Protein AF-A0A2V9YFA2-F1 (afdb_monomer)

Foldseek 3Di:
DPPPDPPPDCQFDADPVRQTQKGFDDDPRHTQWMAGSVRWIKGWDFDDDVPDTQKIWIQGSVRDIKMFGDDPNHTDDID

Solvent-accessible surface area (backbone atoms only — not comparable to full-atom values): 4690 Å² total; per-residue (Å²): 131,87,80,78,71,64,86,84,58,78,43,62,46,61,52,101,82,71,48,61,50,35,37,38,42,70,53,98,92,37,70,35,34,38,32,41,63,89,65,49,45,37,36,47,47,80,41,68,60,86,92,43,61,39,32,41,38,39,32,40,68,88,65,52,71,39,40,38,31,34,57,98,80,40,82,76,50,74,88

Radius of gyration: 14.44 Å; Cα contacts (8 Å, |Δi|>4): 133; chains: 1; bounding box: 30×39×35 Å

Structure (mmCIF, N/CA/C/O backbone):
data_AF-A0A2V9YFA2-F1
#
_entry.id   AF-A0A2V9YFA2-F1
#
loop_
_atom_site.group_PDB
_atom_site.id
_atom_site.type_symbol
_atom_site.label_atom_id
_atom_site.label_alt_id
_atom_site.label_comp_id
_atom_site.label_asym_id
_atom_site.label_entity_id
_atom_site.label_seq_id
_atom_site.pdbx_PDB_ins_code
_atom_site.Cartn_x
_atom_site.Cartn_y
_atom_site.Cartn_z
_atom_site.occupancy
_atom_site.B_iso_or_equiv
_atom_site.auth_seq_id
_atom_site.auth_comp_id
_atom_site.auth_asym_id
_atom_site.auth_atom_id
_atom_site.pdbx_PDB_model_num
ATOM 1 N N . MET A 1 1 ? -5.014 6.163 -23.287 1.00 39.72 1 MET A N 1
ATOM 2 C CA . MET A 1 1 ? -3.679 5.551 -23.152 1.00 39.72 1 MET A CA 1
ATOM 3 C C . MET A 1 1 ? -3.914 4.119 -22.713 1.00 39.72 1 MET A C 1
ATOM 5 O O . MET A 1 1 ? -4.555 3.936 -21.685 1.00 39.72 1 MET A O 1
ATOM 9 N N . SER A 1 2 ? -3.566 3.135 -23.543 1.00 45.75 2 SER A N 1
ATOM 10 C CA . SER A 1 2 ? -3.690 1.720 -23.187 1.00 45.75 2 SER A CA 1
ATOM 11 C C . SER A 1 2 ? -2.719 1.441 -22.048 1.00 45.75 2 SER A C 1
ATOM 13 O O . SER A 1 2 ? -1.515 1.622 -22.201 1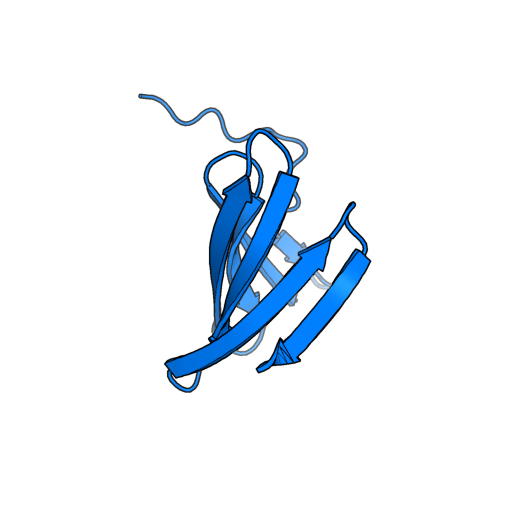.00 45.75 2 SER A O 1
ATOM 15 N N . GLY A 1 3 ? -3.264 1.127 -20.875 1.00 50.09 3 GLY A N 1
ATOM 16 C CA . GLY A 1 3 ? -2.481 0.742 -19.712 1.00 50.09 3 GLY A CA 1
ATOM 17 C C . GLY A 1 3 ? -1.913 -0.642 -19.957 1.00 50.09 3 GLY A C 1
ATOM 18 O O . GLY A 1 3 ? -2.597 -1.633 -19.707 1.00 50.09 3 GLY A O 1
ATOM 19 N N . ASP A 1 4 ? -0.691 -0.695 -20.476 1.00 52.50 4 ASP A N 1
ATOM 20 C CA . ASP A 1 4 ? 0.113 -1.906 -20.440 1.00 52.50 4 ASP A CA 1
ATOM 21 C C . ASP A 1 4 ? 0.367 -2.209 -18.963 1.00 52.50 4 ASP A C 1
ATOM 23 O O . ASP A 1 4 ? 1.207 -1.594 -18.305 1.00 52.50 4 ASP A O 1
ATOM 27 N N . ASN A 1 5 ? -0.457 -3.095 -18.404 1.00 59.66 5 ASN A N 1
ATOM 28 C CA . ASN A 1 5 ? -0.204 -3.661 -17.093 1.00 59.66 5 ASN A CA 1
ATOM 29 C C . ASN A 1 5 ? 1.114 -4.423 -17.204 1.00 59.66 5 ASN A C 1
ATOM 31 O O . ASN A 1 5 ? 1.198 -5.398 -17.951 1.00 59.66 5 ASN A O 1
ATOM 35 N N . ASP A 1 6 ? 2.134 -3.961 -16.483 1.00 70.56 6 ASP A N 1
ATOM 36 C CA . ASP A 1 6 ? 3.389 -4.687 -16.345 1.00 70.56 6 ASP A CA 1
ATOM 37 C C . ASP A 1 6 ? 3.062 -6.125 -15.878 1.00 70.56 6 ASP A C 1
ATOM 39 O O . ASP A 1 6 ? 2.441 -6.302 -14.820 1.00 70.56 6 ASP A O 1
ATOM 43 N N . PRO A 1 7 ? 3.405 -7.156 -16.679 1.00 75.12 7 PRO A N 1
ATOM 44 C CA . PRO A 1 7 ? 3.004 -8.534 -16.413 1.00 75.12 7 PRO A CA 1
ATOM 45 C C . PRO A 1 7 ? 3.655 -9.108 -15.148 1.00 75.12 7 PRO A C 1
ATOM 47 O O . PRO A 1 7 ? 3.241 -10.169 -14.684 1.00 75.12 7 PRO A O 1
ATOM 50 N N . TYR A 1 8 ? 4.652 -8.424 -14.582 1.00 84.25 8 TYR A N 1
ATOM 51 C CA . TYR A 1 8 ? 5.348 -8.836 -13.367 1.00 84.25 8 TYR A CA 1
ATOM 52 C C . TYR A 1 8 ? 4.734 -8.259 -12.086 1.00 84.25 8 TYR A C 1
ATOM 54 O O . TYR A 1 8 ? 5.224 -8.531 -10.988 1.00 84.25 8 TYR A O 1
ATOM 62 N N . LEU A 1 9 ? 3.650 -7.487 -12.186 1.00 90.25 9 LEU A N 1
ATOM 63 C CA . LEU A 1 9 ? 2.940 -6.989 -11.014 1.00 90.25 9 LEU A CA 1
ATOM 64 C C . LEU A 1 9 ? 2.151 -8.113 -10.336 1.00 90.25 9 LEU A C 1
ATOM 66 O O . LEU A 1 9 ? 1.344 -8.804 -10.959 1.00 90.25 9 LEU A O 1
ATOM 70 N N . LEU A 1 10 ? 2.327 -8.248 -9.019 1.00 93.12 10 LEU A N 1
ATOM 71 C CA . LEU A 1 10 ? 1.537 -9.160 -8.192 1.00 93.12 10 LEU A CA 1
ATOM 72 C C . LEU A 1 10 ? 0.100 -8.632 -8.051 1.00 93.12 10 LEU A C 1
ATOM 74 O O . LEU A 1 10 ? -0.252 -7.992 -7.059 1.00 93.12 10 LEU A O 1
ATOM 78 N N . THR A 1 11 ? -0.731 -8.872 -9.063 1.00 95.00 11 THR A N 1
ATOM 79 C CA . THR A 1 11 ? -2.129 -8.407 -9.120 1.00 95.00 11 THR A CA 1
ATOM 80 C C . THR A 1 11 ? -3.079 -9.253 -8.276 1.00 95.00 11 THR A C 1
ATOM 82 O O . THR A 1 11 ? -4.116 -8.750 -7.843 1.00 95.00 11 THR A O 1
ATOM 85 N N . ALA A 1 12 ? -2.725 -10.506 -7.982 1.00 95.25 12 ALA A N 1
ATOM 86 C CA . ALA A 1 12 ? -3.433 -11.347 -7.027 1.00 95.25 12 ALA A CA 1
ATOM 87 C C . ALA A 1 12 ? -2.507 -12.398 -6.406 1.00 95.25 12 ALA A C 1
ATOM 89 O O . ALA A 1 12 ? -1.588 -12.883 -7.063 1.00 95.25 12 ALA A O 1
ATOM 90 N N . ALA A 1 13 ? -2.795 -12.787 -5.165 1.00 95.94 13 ALA A N 1
ATOM 91 C CA . ALA A 1 13 ? -2.277 -14.018 -4.577 1.00 95.94 13 ALA A CA 1
ATOM 92 C C . ALA A 1 13 ? -3.446 -14.936 -4.213 1.00 95.94 13 ALA A C 1
ATOM 94 O O . ALA A 1 13 ? -4.501 -14.467 -3.772 1.00 95.94 13 ALA A O 1
ATOM 95 N N . LEU A 1 14 ? -3.254 -16.237 -4.419 1.00 96.81 14 LEU A N 1
ATOM 96 C CA . LEU A 1 14 ? -4.252 -17.270 -4.169 1.00 96.81 14 LEU A CA 1
ATOM 97 C C . LEU A 1 14 ? -3.680 -18.335 -3.230 1.00 96.81 14 LEU A C 1
ATOM 99 O O . LEU A 1 14 ? -2.463 -18.515 -3.166 1.00 96.81 14 LEU A O 1
ATOM 103 N N . ASP A 1 15 ? -4.553 -19.030 -2.507 1.00 95.31 15 ASP A N 1
ATOM 104 C CA . ASP A 1 15 ? -4.181 -20.218 -1.738 1.00 95.31 15 ASP A CA 1
ATOM 105 C C . ASP A 1 15 ? -4.069 -21.470 -2.638 1.00 95.31 15 ASP A C 1
ATOM 107 O O . ASP A 1 15 ? -4.316 -21.429 -3.846 1.00 95.31 15 ASP A O 1
ATOM 111 N N . GLY A 1 16 ? -3.712 -22.615 -2.046 1.00 95.38 16 GLY A N 1
ATOM 112 C CA . GLY A 1 16 ? -3.597 -23.891 -2.769 1.00 95.38 16 GLY A CA 1
ATOM 113 C C . GLY A 1 16 ? -4.916 -24.439 -3.338 1.00 95.38 16 GLY A C 1
ATOM 114 O O . GLY A 1 16 ? -4.887 -25.393 -4.109 1.00 95.38 16 GLY A O 1
ATOM 115 N N . ASN A 1 17 ? -6.053 -23.834 -2.984 1.00 97.00 17 ASN A N 1
ATOM 116 C CA . ASN A 1 17 ? -7.392 -24.188 -3.448 1.00 97.00 17 ASN A CA 1
ATOM 117 C C . ASN A 1 17 ? -7.962 -23.152 -4.429 1.00 97.00 17 ASN A C 1
ATOM 119 O O . ASN A 1 17 ? -9.149 -23.210 -4.745 1.00 97.00 17 ASN A O 1
ATOM 123 N N . TRP A 1 18 ? -7.138 -22.224 -4.925 1.00 94.81 18 TRP A N 1
ATOM 124 C CA . TRP A 1 18 ? -7.545 -21.143 -5.829 1.00 94.81 18 TRP A CA 1
ATOM 125 C C . TRP A 1 18 ? -8.500 -20.115 -5.209 1.00 94.81 18 TRP A C 1
ATOM 127 O O . TRP A 1 18 ? -9.138 -19.349 -5.937 1.00 94.81 18 TRP A O 1
ATOM 137 N N . ASN A 1 19 ? -8.577 -20.031 -3.881 1.00 95.81 19 ASN A N 1
ATOM 138 C CA . ASN A 1 19 ? -9.250 -18.911 -3.236 1.00 95.81 19 ASN A CA 1
ATOM 139 C C . ASN A 1 19 ? -8.333 -17.693 -3.270 1.00 95.81 19 ASN A C 1
ATOM 141 O O . ASN A 1 19 ? -7.133 -17.790 -3.019 1.00 95.81 19 ASN A O 1
ATOM 145 N N . VAL A 1 20 ? -8.898 -16.526 -3.565 1.00 95.88 20 VAL A N 1
ATOM 146 C CA . VAL A 1 20 ? -8.130 -15.281 -3.597 1.00 95.88 20 VAL A CA 1
ATOM 147 C C . VAL A 1 20 ? -7.873 -14.794 -2.177 1.00 95.88 20 VAL A C 1
ATOM 149 O O . VAL A 1 20 ? -8.813 -14.561 -1.424 1.00 95.88 20 VAL A O 1
ATOM 152 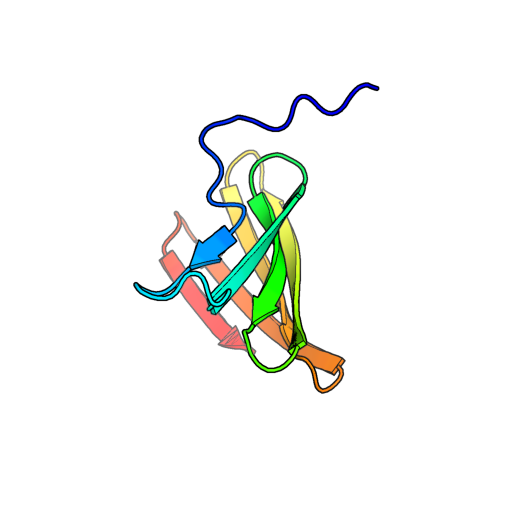N N . LEU A 1 21 ? -6.598 -14.600 -1.844 1.00 96.88 21 LEU A N 1
ATOM 153 C CA . LEU A 1 21 ? -6.155 -14.052 -0.562 1.00 96.88 21 LEU A CA 1
ATOM 154 C C . LEU A 1 21 ? -6.055 -12.526 -0.604 1.00 96.88 21 LEU A C 1
ATOM 156 O O . LEU A 1 21 ? -6.395 -11.844 0.359 1.00 96.88 21 LEU A O 1
ATOM 160 N N . VAL A 1 22 ? -5.587 -11.992 -1.733 1.00 9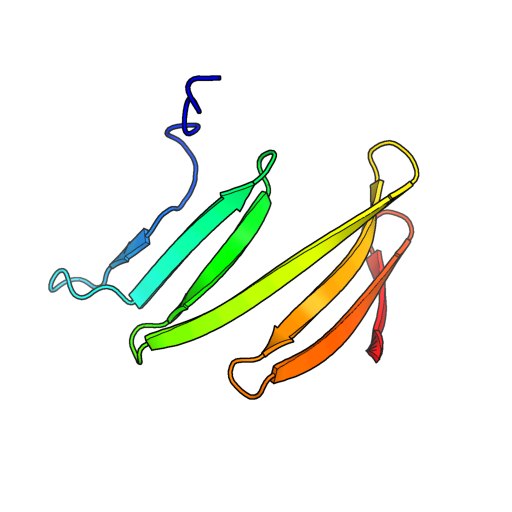7.69 22 VAL A N 1
ATOM 161 C CA . VAL A 1 22 ? -5.440 -10.553 -1.949 1.00 97.69 22 VAL A CA 1
ATOM 162 C C . VAL A 1 22 ? -5.504 -10.225 -3.437 1.00 97.69 22 VAL A C 1
ATOM 164 O O . VAL A 1 22 ? -5.035 -11.007 -4.267 1.00 97.69 22 VAL A O 1
ATOM 167 N N . ARG A 1 23 ? -6.056 -9.058 -3.781 1.00 98.06 23 ARG A N 1
ATOM 168 C CA . ARG A 1 23 ? -5.943 -8.436 -5.108 1.00 98.06 23 ARG A CA 1
ATOM 169 C C . ARG A 1 23 ? -5.339 -7.048 -4.987 1.00 98.06 23 ARG A C 1
ATOM 171 O O . ARG A 1 23 ? -5.752 -6.286 -4.121 1.00 98.06 23 ARG A O 1
ATOM 178 N N . ASN A 1 24 ? -4.427 -6.705 -5.888 1.00 98.00 24 ASN A N 1
ATOM 179 C CA . ASN A 1 24 ? -3.813 -5.385 -5.968 1.00 98.00 24 ASN A CA 1
ATOM 180 C C . ASN A 1 24 ? -4.158 -4.727 -7.304 1.00 98.00 24 ASN A C 1
ATOM 182 O O . ASN A 1 24 ? -4.024 -5.339 -8.365 1.00 98.00 24 ASN A O 1
ATOM 186 N N . LYS A 1 25 ? -4.543 -3.454 -7.257 1.00 96.75 25 LYS A N 1
ATOM 187 C CA . LYS A 1 25 ? -4.536 -2.559 -8.417 1.00 96.75 25 LYS A CA 1
ATOM 188 C C . LYS A 1 25 ? -3.303 -1.683 -8.340 1.00 96.75 25 LYS A C 1
ATOM 190 O O . LYS A 1 25 ? -2.864 -1.328 -7.249 1.00 96.75 25 LYS A O 1
ATOM 195 N N . PHE A 1 26 ? -2.769 -1.320 -9.498 1.00 95.38 26 PHE A N 1
ATOM 196 C CA . PHE A 1 26 ? -1.572 -0.500 -9.589 1.00 95.38 26 PHE A CA 1
ATOM 197 C C . PHE A 1 26 ? -1.855 0.797 -10.340 1.00 95.38 26 PHE A C 1
ATOM 199 O O . PHE A 1 26 ? -2.661 0.839 -11.268 1.00 95.38 26 PHE A O 1
ATOM 206 N N . LEU A 1 27 ? -1.163 1.855 -9.936 1.00 92.50 27 LEU A N 1
ATOM 207 C CA . LEU A 1 27 ? -1.088 3.131 -10.629 1.00 92.50 27 LEU A CA 1
ATOM 208 C C . LEU A 1 27 ? 0.377 3.563 -10.641 1.00 92.50 27 LEU A C 1
ATOM 210 O O . LEU A 1 27 ? 1.026 3.577 -9.597 1.00 92.50 27 LEU A O 1
ATOM 214 N N . ASN A 1 28 ? 0.907 3.900 -11.819 1.00 89.62 28 ASN A N 1
ATOM 215 C CA . ASN A 1 28 ? 2.301 4.331 -11.990 1.00 89.62 28 ASN A CA 1
ATOM 216 C C . ASN A 1 28 ? 3.319 3.357 -11.355 1.00 89.62 28 ASN A C 1
ATOM 218 O O . ASN A 1 28 ? 4.271 3.776 -10.700 1.00 89.62 28 ASN A O 1
ATOM 222 N N . GLY A 1 29 ? 3.079 2.049 -11.502 1.00 89.62 29 GLY A N 1
ATOM 223 C CA . GLY A 1 29 ? 3.961 0.995 -10.984 1.00 89.62 29 GLY A CA 1
ATOM 224 C C . GLY A 1 29 ? 3.902 0.771 -9.467 1.00 89.62 29 GLY A C 1
ATOM 225 O O . GLY A 1 29 ? 4.718 0.023 -8.937 1.00 89.62 29 GLY A O 1
ATOM 226 N N . ARG A 1 30 ? 2.957 1.388 -8.746 1.00 92.81 30 ARG A N 1
ATOM 227 C CA . ARG A 1 30 ? 2.766 1.202 -7.295 1.00 92.81 30 ARG A CA 1
ATOM 228 C C . ARG A 1 30 ? 1.343 0.770 -6.981 1.00 92.81 30 ARG A C 1
ATOM 230 O O . ARG A 1 30 ? 0.428 1.099 -7.729 1.00 92.81 30 ARG A O 1
ATOM 237 N N . VAL A 1 31 ? 1.154 0.034 -5.889 1.00 96.50 31 VAL A N 1
ATOM 238 C CA . VAL A 1 31 ? -0.174 -0.434 -5.464 1.00 96.50 31 VAL A CA 1
ATOM 239 C C . VAL A 1 31 ? -1.045 0.772 -5.119 1.00 96.50 31 VAL A C 1
ATOM 241 O O . VAL A 1 31 ? -0.686 1.543 -4.249 1.00 96.50 31 VAL A O 1
ATOM 244 N N . SER A 1 32 ? -2.183 0.951 -5.779 1.00 97.75 32 SER A N 1
ATOM 245 C CA . SER A 1 32 ? -3.141 2.025 -5.478 1.00 97.75 32 SER A CA 1
ATOM 246 C C . SER A 1 32 ? -4.322 1.537 -4.641 1.00 97.75 32 SER A C 1
ATOM 248 O O . SER A 1 32 ? -4.881 2.295 -3.849 1.00 97.75 32 SER A O 1
ATOM 250 N N . GLU A 1 33 ? -4.686 0.263 -4.777 1.00 98.44 33 GLU A N 1
ATOM 251 C CA . GLU A 1 33 ? -5.764 -0.373 -4.025 1.00 98.44 33 GLU A CA 1
ATOM 252 C C . GLU A 1 33 ? -5.395 -1.826 -3.723 1.00 98.44 33 GLU A C 1
ATOM 254 O O . GLU A 1 33 ? -4.911 -2.533 -4.608 1.00 98.44 33 GLU A O 1
ATOM 259 N N . GLN A 1 34 ? -5.652 -2.271 -2.495 1.00 98.50 34 GLN A N 1
ATOM 260 C CA . GLN A 1 34 ? -5.511 -3.660 -2.074 1.00 98.50 34 GLN A CA 1
ATOM 261 C C . GLN A 1 34 ? -6.837 -4.150 -1.494 1.00 98.50 34 GLN A C 1
ATOM 263 O O . GLN A 1 34 ? -7.387 -3.524 -0.592 1.00 98.50 34 GLN A O 1
ATOM 268 N N . THR A 1 35 ? -7.357 -5.256 -2.018 1.00 98.50 35 THR A N 1
ATOM 269 C CA . THR A 1 35 ? -8.569 -5.918 -1.522 1.00 98.50 35 THR A CA 1
ATOM 270 C C . THR A 1 35 ? -8.194 -7.249 -0.893 1.00 98.50 35 THR A C 1
ATOM 272 O O . THR A 1 35 ? -7.594 -8.085 -1.572 1.00 98.50 35 THR A O 1
ATOM 275 N N . LEU A 1 36 ? -8.538 -7.442 0.377 1.00 97.69 36 LEU A N 1
ATOM 276 C CA . LEU A 1 36 ? -8.294 -8.685 1.108 1.00 97.69 36 LEU A CA 1
ATOM 277 C C . LEU A 1 36 ? -9.373 -9.737 0.809 1.00 97.69 36 LEU A C 1
ATOM 279 O O . LEU A 1 36 ? -10.377 -9.460 0.148 1.00 97.69 36 LEU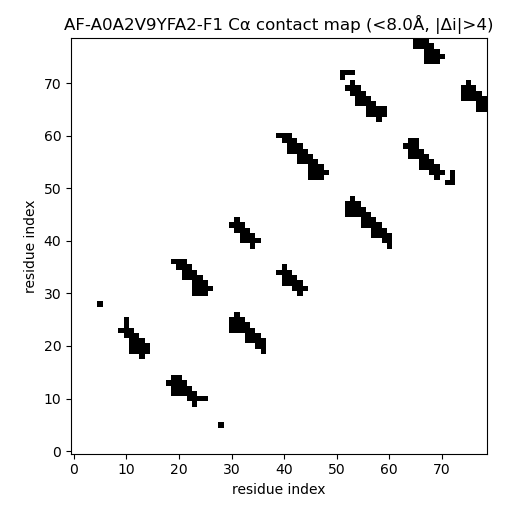 A O 1
ATOM 283 N N . ALA A 1 37 ? -9.151 -10.966 1.276 1.00 97.00 37 ALA A N 1
ATOM 284 C CA . ALA A 1 37 ? -10.058 -12.098 1.073 1.00 97.00 37 ALA A CA 1
ATOM 285 C C . ALA A 1 37 ? -11.478 -11.861 1.621 1.00 97.00 37 ALA A C 1
ATOM 287 O O . ALA A 1 37 ? -12.448 -12.369 1.060 1.00 97.00 37 ALA A O 1
ATOM 288 N N . ASP A 1 38 ? -11.601 -11.082 2.696 1.00 96.88 38 ASP A N 1
ATOM 289 C CA . ASP A 1 38 ? -12.868 -10.691 3.328 1.00 96.88 38 ASP A CA 1
ATOM 290 C C . ASP A 1 38 ? -13.573 -9.518 2.619 1.00 96.88 38 ASP A C 1
ATOM 292 O O . ASP A 1 38 ? -14.690 -9.148 2.981 1.00 96.88 38 ASP A O 1
ATOM 296 N N . GLY A 1 39 ? -12.953 -8.961 1.576 1.00 97.62 39 GLY A N 1
ATOM 297 C CA . GLY A 1 39 ? -13.468 -7.826 0.820 1.00 97.62 39 GLY A CA 1
ATOM 298 C C . GLY A 1 39 ? -13.086 -6.463 1.392 1.00 97.62 39 GLY A C 1
ATOM 299 O O . GLY A 1 39 ? -13.458 -5.453 0.792 1.00 97.62 39 GLY A O 1
ATOM 300 N N . GLU A 1 40 ? -12.331 -6.397 2.492 1.00 98.44 40 GLU A N 1
ATOM 301 C CA . GLU A 1 40 ? -11.799 -5.137 3.001 1.00 98.44 40 GLU A CA 1
ATOM 302 C C . GLU A 1 40 ? -10.870 -4.481 1.976 1.00 98.44 40 GLU A C 1
ATOM 304 O O . GLU A 1 40 ? -10.059 -5.145 1.323 1.00 98.44 40 GLU A O 1
ATOM 309 N N . VAL A 1 41 ? -10.993 -3.157 1.821 1.00 98.62 41 VAL A N 1
ATOM 310 C CA . VAL A 1 41 ? -10.252 -2.406 0.804 1.00 98.62 41 VAL A CA 1
ATOM 311 C C . VAL A 1 41 ? -9.404 -1.305 1.420 1.00 98.62 41 VAL A C 1
ATOM 313 O O . VAL A 1 41 ? -9.925 -0.357 2.004 1.00 98.62 41 VAL A O 1
ATOM 316 N N . TYR A 1 42 ? -8.104 -1.390 1.167 1.00 98.69 42 TYR A N 1
ATOM 317 C CA . TYR A 1 42 ? -7.105 -0.386 1.504 1.00 98.69 42 TYR A CA 1
ATOM 318 C C . TYR A 1 42 ? -6.766 0.431 0.262 1.00 98.69 42 TYR A C 1
ATOM 320 O O . TYR A 1 42 ? -6.626 -0.122 -0.832 1.00 98.69 42 TYR A O 1
ATOM 328 N N . ARG A 1 43 ? -6.616 1.748 0.415 1.00 98.75 43 ARG A N 1
ATOM 329 C CA . ARG A 1 43 ? -6.218 2.653 -0.678 1.00 98.75 43 ARG A CA 1
ATOM 330 C C . ARG A 1 43 ? -4.958 3.404 -0.320 1.00 98.75 43 ARG A C 1
ATOM 332 O O . ARG A 1 43 ? -4.840 3.886 0.802 1.00 98.75 43 ARG A O 1
ATOM 339 N N . TYR A 1 44 ? -4.060 3.524 -1.286 1.00 98.62 44 TYR A N 1
ATOM 340 C CA . TYR A 1 44 ? -2.731 4.079 -1.085 1.00 98.62 44 TYR A CA 1
ATOM 341 C C . TYR A 1 44 ? -2.541 5.313 -1.958 1.00 98.62 44 TYR A C 1
ATOM 343 O O . TYR A 1 44 ? -2.772 5.287 -3.167 1.00 98.62 44 TYR A O 1
ATOM 351 N N . GLU A 1 45 ? -2.084 6.389 -1.331 1.00 98.31 45 GLU A N 1
ATOM 352 C CA . GLU A 1 45 ? -1.713 7.638 -1.987 1.00 98.31 45 GLU A CA 1
ATOM 353 C C . GLU A 1 45 ? -0.245 7.928 -1.662 1.00 98.31 45 GLU A C 1
ATOM 355 O O . GLU A 1 45 ? 0.147 7.926 -0.494 1.00 98.31 45 GLU A O 1
ATOM 360 N N . TYR A 1 46 ? 0.573 8.180 -2.683 1.00 97.81 46 TYR A N 1
ATOM 361 C CA . TYR A 1 46 ? 2.011 8.407 -2.528 1.00 97.81 46 TYR A CA 1
ATOM 362 C C . TYR A 1 46 ? 2.367 9.851 -2.857 1.00 97.81 46 TYR A C 1
ATOM 364 O O . TYR A 1 46 ? 1.975 10.369 -3.904 1.00 97.81 46 TYR A O 1
ATOM 372 N N . GLN A 1 47 ? 3.152 10.479 -1.988 1.00 97.94 47 GLN A N 1
ATOM 373 C CA . GLN A 1 47 ? 3.753 11.784 -2.226 1.00 97.94 47 GLN A CA 1
ATOM 374 C C . GLN A 1 47 ? 5.252 11.625 -2.463 1.00 97.94 47 GLN A C 1
ATOM 376 O O . GLN A 1 47 ? 5.927 10.868 -1.760 1.00 97.94 47 GLN A O 1
ATOM 381 N N . PHE A 1 48 ? 5.764 12.370 -3.441 1.00 96.44 48 PHE A N 1
ATOM 382 C CA . PHE A 1 48 ? 7.135 12.243 -3.915 1.00 96.44 48 PHE A CA 1
ATOM 383 C C . PHE A 1 48 ? 7.935 13.533 -3.743 1.00 96.44 48 PHE A C 1
ATOM 385 O O . PHE A 1 48 ? 7.388 14.629 -3.876 1.00 96.44 48 PHE A O 1
ATOM 392 N N . ASN A 1 49 ? 9.240 13.381 -3.530 1.00 96.69 49 ASN A N 1
ATOM 393 C CA . ASN A 1 49 ? 10.247 14.412 -3.752 1.00 96.69 49 ASN A CA 1
ATOM 394 C C . ASN A 1 49 ? 11.235 13.894 -4.806 1.00 96.69 49 ASN A C 1
ATOM 396 O O . ASN A 1 49 ? 12.047 13.009 -4.542 1.00 96.69 49 ASN A O 1
ATOM 400 N N . GLY A 1 50 ? 11.116 14.377 -6.044 1.00 94.12 50 GLY A N 1
ATOM 401 C CA . GLY A 1 50 ? 11.807 13.759 -7.176 1.00 94.12 50 GLY A CA 1
ATOM 402 C C . GLY A 1 50 ? 11.348 12.310 -7.386 1.00 94.12 50 GLY A C 1
ATOM 403 O O . GLY A 1 50 ? 10.163 12.063 -7.600 1.00 94.12 50 GLY A O 1
ATOM 404 N N . ALA A 1 51 ? 12.282 11.356 -7.335 1.00 92.00 51 ALA A N 1
ATOM 405 C CA . ALA A 1 51 ? 11.989 9.922 -7.458 1.00 92.00 51 ALA A CA 1
ATOM 406 C C . ALA A 1 51 ? 11.685 9.235 -6.110 1.00 92.00 51 ALA A C 1
ATOM 408 O O . ALA A 1 51 ? 11.252 8.080 -6.086 1.00 92.00 51 ALA A O 1
ATOM 409 N N . GLU A 1 52 ? 11.919 9.926 -4.995 1.00 94.12 52 GLU A N 1
ATOM 410 C CA . GLU A 1 52 ? 11.768 9.383 -3.650 1.00 94.12 52 GLU A CA 1
ATOM 411 C C . GLU A 1 52 ? 10.315 9.484 -3.178 1.00 94.12 52 GLU A C 1
ATOM 413 O O . GLU A 1 52 ? 9.681 10.526 -3.333 1.00 94.12 52 GLU A O 1
ATOM 418 N N . VAL A 1 53 ? 9.788 8.418 -2.568 1.00 96.56 53 VAL A N 1
ATOM 419 C CA . VAL A 1 53 ? 8.525 8.484 -1.818 1.00 96.56 53 VAL A CA 1
ATOM 420 C C . VAL A 1 53 ? 8.830 9.049 -0.440 1.00 96.56 53 VAL A C 1
ATOM 422 O O . VAL A 1 53 ? 9.493 8.387 0.349 1.00 96.56 53 VAL A O 1
ATOM 425 N N . ILE A 1 54 ? 8.305 10.233 -0.140 1.00 98.06 54 ILE A N 1
ATOM 426 C CA . ILE A 1 54 ? 8.489 10.893 1.163 1.00 98.06 54 ILE A CA 1
ATOM 427 C C . ILE A 1 54 ? 7.309 10.666 2.106 1.00 98.06 54 ILE A C 1
ATOM 429 O O . ILE A 1 54 ? 7.437 10.817 3.319 1.00 98.06 54 ILE A O 1
ATOM 433 N N . ARG A 1 55 ? 6.143 10.301 1.561 1.00 98.31 55 ARG A N 1
ATOM 434 C CA . ARG A 1 55 ? 4.958 9.988 2.354 1.00 98.31 55 ARG A CA 1
ATOM 435 C C . ARG A 1 55 ? 4.055 8.9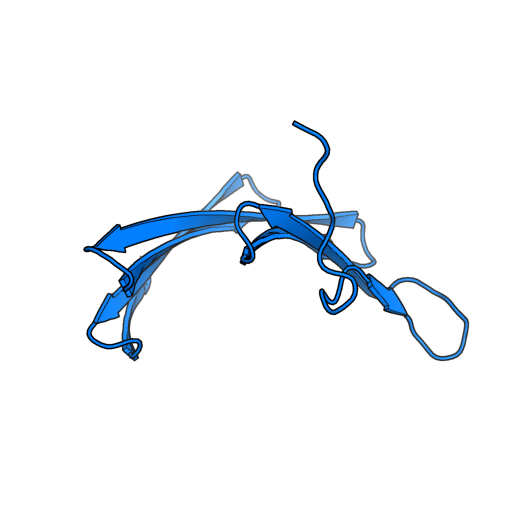95 1.636 1.00 98.31 55 ARG A C 1
ATOM 437 O O . ARG A 1 55 ? 3.823 9.112 0.434 1.00 98.31 55 ARG A O 1
ATOM 444 N N . THR A 1 56 ? 3.492 8.066 2.399 1.00 98.44 56 THR A N 1
ATOM 445 C CA . THR A 1 56 ? 2.379 7.212 1.972 1.00 98.44 56 THR A CA 1
ATOM 446 C C . THR A 1 56 ? 1.185 7.463 2.881 1.00 98.44 56 THR A C 1
ATOM 448 O O . THR A 1 56 ? 1.315 7.397 4.099 1.00 98.44 56 THR A O 1
ATOM 451 N N . THR A 1 57 ? 0.023 7.742 2.301 1.00 98.69 57 THR A N 1
ATOM 452 C CA . THR A 1 57 ? -1.250 7.793 3.027 1.00 98.69 57 THR A CA 1
ATOM 453 C C . THR A 1 57 ? -2.027 6.522 2.725 1.00 98.69 57 THR A C 1
ATOM 455 O O . THR A 1 57 ? -2.247 6.203 1.558 1.00 98.69 57 THR A O 1
ATOM 458 N N . VAL A 1 58 ? -2.440 5.803 3.763 1.00 98.56 58 VAL A N 1
ATOM 459 C CA . VAL A 1 58 ? -3.255 4.593 3.660 1.00 98.56 58 VAL A CA 1
ATOM 460 C C . VAL A 1 58 ? -4.643 4.905 4.193 1.00 98.56 58 VAL A C 1
ATOM 462 O O . VAL A 1 58 ? -4.805 5.190 5.376 1.00 98.56 58 VAL A O 1
ATOM 465 N N . THR A 1 59 ? -5.649 4.845 3.326 1.00 98.75 59 THR A N 1
ATOM 466 C CA . THR A 1 59 ? -7.052 4.869 3.753 1.00 98.75 59 THR A CA 1
ATOM 467 C C . THR A 1 59 ? -7.473 3.442 4.077 1.00 98.75 59 THR A C 1
ATOM 469 O O . THR A 1 59 ? -7.443 2.574 3.200 1.00 98.75 59 THR A O 1
ATOM 472 N N . LEU A 1 60 ? -7.826 3.209 5.337 1.00 98.44 60 LEU A N 1
ATOM 473 C CA . LEU A 1 60 ? -8.305 1.935 5.861 1.00 98.44 60 LEU A CA 1
ATOM 474 C C . LEU A 1 60 ? -9.733 1.636 5.375 1.00 98.44 60 LEU A C 1
ATOM 476 O O . LEU A 1 60 ? -10.441 2.555 4.950 1.00 98.44 60 LEU A O 1
ATOM 480 N N . PRO A 1 61 ? -10.207 0.383 5.508 1.00 98.44 61 PRO A N 1
ATOM 481 C CA . PRO A 1 61 ? -11.590 0.019 5.188 1.00 98.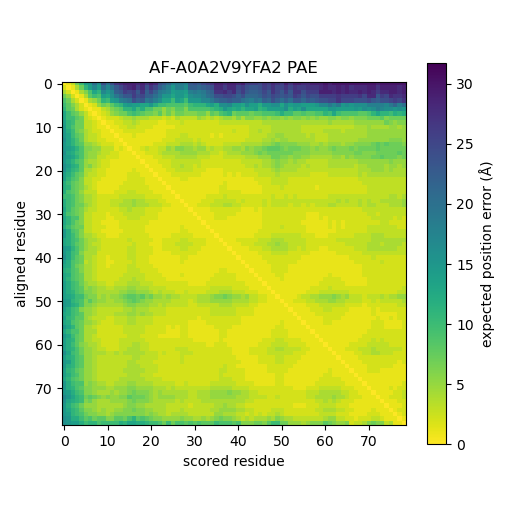44 61 PRO A CA 1
ATOM 482 C C . PRO A 1 61 ? -12.631 0.848 5.955 1.00 98.44 61 PRO A C 1
ATOM 484 O O . PRO A 1 61 ? -13.701 1.142 5.429 1.00 98.44 61 PRO A O 1
ATOM 487 N N . SER A 1 62 ? -12.291 1.289 7.171 1.00 97.88 62 SER A N 1
ATOM 488 C CA . SER A 1 62 ? -13.1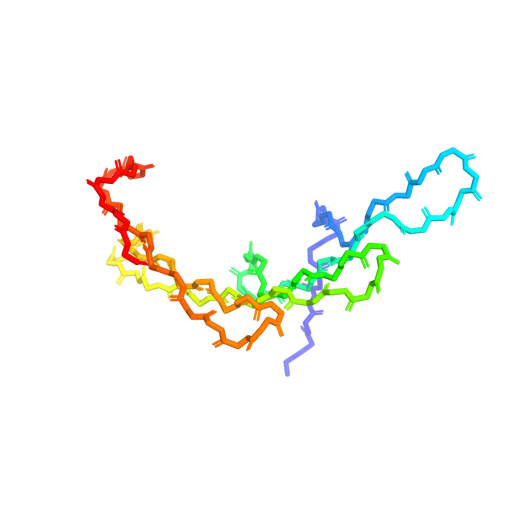14 2.183 7.996 1.00 97.88 62 SER A CA 1
ATOM 489 C C . SER A 1 62 ? -13.219 3.618 7.457 1.00 97.88 62 SER A C 1
ATOM 491 O O . SER A 1 62 ? -14.041 4.392 7.940 1.00 97.88 62 SER A O 1
ATOM 493 N N . GLY A 1 63 ? -12.378 3.997 6.491 1.00 97.75 63 GLY A N 1
ATOM 494 C CA . GLY A 1 63 ? -12.210 5.370 6.013 1.00 97.75 63 GLY A CA 1
ATOM 495 C C . GLY A 1 63 ? -11.190 6.194 6.807 1.00 97.75 63 GLY A C 1
ATOM 496 O O . GLY A 1 63 ? -10.835 7.290 6.373 1.00 97.75 63 GLY A O 1
ATOM 497 N N . GLU A 1 64 ? -10.684 5.677 7.932 1.00 98.38 64 GLU A N 1
ATOM 498 C CA . GLU A 1 64 ? -9.570 6.287 8.668 1.00 98.38 64 GLU A CA 1
ATOM 499 C C . GLU A 1 64 ? -8.326 6.363 7.776 1.00 98.38 64 GLU A C 1
ATOM 501 O O . GLU A 1 64 ? -8.035 5.439 7.013 1.00 98.38 64 GLU A O 1
ATOM 506 N N . LYS A 1 65 ? -7.579 7.462 7.879 1.00 98.44 65 LYS A N 1
ATOM 507 C CA . LYS A 1 65 ? -6.323 7.646 7.155 1.00 98.44 65 LYS A CA 1
ATOM 508 C C . LYS A 1 65 ? -5.149 7.527 8.110 1.00 98.44 65 LYS A C 1
ATOM 510 O O . LYS A 1 65 ? -5.133 8.203 9.131 1.00 98.44 65 LYS A O 1
ATOM 515 N N . LYS A 1 66 ? -4.166 6.720 7.721 1.00 98.44 66 LYS A N 1
ATOM 516 C CA . LYS A 1 66 ? -2.852 6.637 8.361 1.00 98.44 66 LYS A CA 1
ATOM 517 C C . LYS A 1 66 ? -1.793 7.198 7.437 1.00 98.44 66 LYS A C 1
ATOM 519 O O . LYS A 1 66 ? -1.812 6.927 6.235 1.00 98.44 66 LYS A O 1
ATOM 524 N N . GLU A 1 67 ? -0.872 7.970 7.980 1.00 98.50 67 GLU A N 1
ATOM 525 C CA . GLU A 1 67 ? 0.211 8.598 7.236 1.00 98.50 67 GLU A CA 1
ATOM 526 C C . GLU A 1 67 ? 1.548 8.016 7.684 1.00 98.50 67 GLU A C 1
ATOM 528 O O . GLU A 1 67 ? 1.819 7.907 8.872 1.00 98.50 67 GLU A O 1
ATOM 533 N N . PHE A 1 68 ? 2.397 7.666 6.724 1.00 98.44 68 PHE A N 1
ATOM 534 C CA . PHE A 1 68 ? 3.745 7.154 6.951 1.00 98.44 68 PHE A CA 1
ATOM 535 C C . PHE A 1 68 ? 4.732 8.071 6.242 1.00 98.44 68 PHE A C 1
ATOM 537 O O . PHE A 1 68 ? 4.555 8.333 5.050 1.00 98.44 68 PHE A O 1
ATOM 544 N N . PHE A 1 69 ? 5.751 8.548 6.951 1.00 98.38 69 PHE A N 1
ATOM 545 C CA . PHE A 1 69 ? 6.748 9.490 6.445 1.00 98.38 69 PHE A CA 1
ATOM 546 C C . PHE A 1 69 ? 8.102 8.812 6.291 1.00 98.38 69 PHE A C 1
ATOM 548 O O . PHE A 1 69 ? 8.491 8.001 7.130 1.00 98.38 69 PHE A O 1
ATOM 555 N N . PHE A 1 70 ? 8.821 9.157 5.228 1.00 97.88 70 PHE A N 1
ATOM 556 C CA . PHE A 1 70 ? 10.072 8.506 4.866 1.00 97.88 70 PHE A CA 1
ATOM 557 C C . PHE A 1 70 ? 11.179 9.520 4.583 1.00 97.88 70 PHE A C 1
ATOM 559 O O . PHE A 1 70 ? 10.914 10.628 4.114 1.00 97.88 70 PHE A O 1
ATOM 566 N N . HIS A 1 71 ? 12.416 9.112 4.856 1.00 96.50 71 HIS A N 1
ATOM 567 C CA . HIS A 1 71 ? 13.633 9.797 4.439 1.00 96.50 71 HIS A CA 1
ATOM 568 C C . HIS A 1 71 ? 14.673 8.760 4.012 1.00 96.50 71 HIS A C 1
ATOM 570 O O . HIS A 1 71 ? 14.953 7.825 4.762 1.00 96.50 71 HIS A O 1
ATOM 576 N N . ASP A 1 72 ? 15.186 8.887 2.794 1.00 94.88 72 ASP A N 1
ATOM 577 C CA . ASP A 1 72 ? 16.075 7.929 2.135 1.00 94.88 72 ASP A CA 1
ATOM 578 C C . ASP A 1 72 ? 15.511 6.494 2.154 1.00 94.88 72 ASP 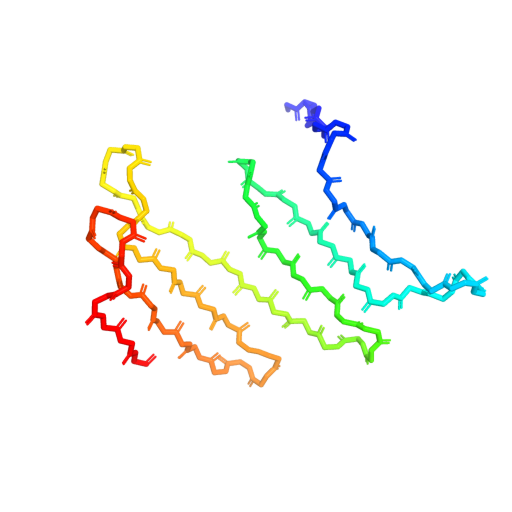A C 1
ATOM 580 O O . ASP A 1 72 ? 16.218 5.504 2.343 1.00 94.88 72 ASP A O 1
ATOM 584 N N . GLY A 1 73 ? 14.187 6.380 1.986 1.00 93.00 73 GLY A N 1
ATOM 585 C CA . GLY A 1 73 ? 13.456 5.108 2.020 1.00 93.00 73 GLY A CA 1
ATOM 586 C C . GLY A 1 73 ? 13.264 4.498 3.415 1.00 93.00 73 GLY A C 1
ATOM 587 O O . GLY A 1 73 ? 12.680 3.420 3.530 1.00 93.00 73 GLY A O 1
ATOM 588 N N . ILE A 1 74 ? 13.710 5.173 4.476 1.00 96.50 74 ILE A N 1
ATOM 589 C CA . ILE A 1 74 ? 13.561 4.737 5.867 1.00 96.50 74 ILE A CA 1
ATOM 590 C C . ILE A 1 74 ? 12.328 5.411 6.472 1.00 96.50 74 ILE A C 1
ATOM 592 O O . ILE A 1 74 ? 12.167 6.621 6.347 1.00 96.50 74 ILE A O 1
ATOM 596 N N . LEU A 1 75 ? 11.464 4.640 7.141 1.00 97.25 75 LEU A N 1
ATOM 597 C CA . LEU A 1 75 ? 10.319 5.177 7.884 1.00 97.25 75 LEU A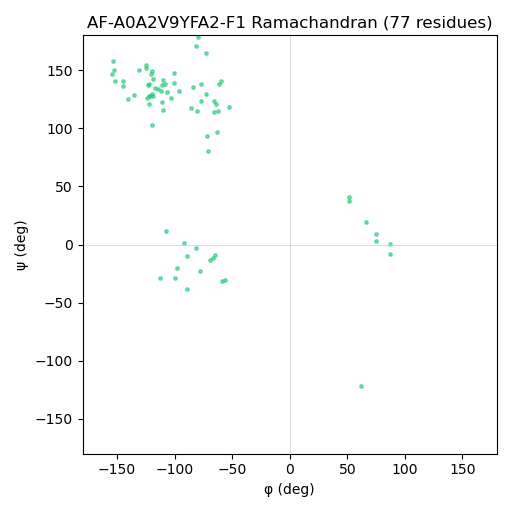 CA 1
ATOM 598 C C . LEU A 1 75 ? 10.815 6.026 9.066 1.00 97.25 75 LEU A C 1
ATOM 600 O O . LEU A 1 75 ? 11.548 5.524 9.917 1.00 97.25 75 LEU A O 1
ATOM 604 N N . THR A 1 76 ? 10.394 7.286 9.134 1.00 98.06 76 THR A N 1
ATOM 605 C CA . THR A 1 76 ? 10.817 8.239 10.173 1.00 98.06 76 THR A CA 1
ATOM 606 C C . THR A 1 76 ? 9.695 8.646 11.121 1.00 98.06 76 THR A C 1
ATOM 608 O O . THR A 1 76 ? 9.974 8.944 12.280 1.00 98.06 76 THR A O 1
ATOM 611 N N . ASP A 1 77 ? 8.442 8.646 10.661 1.00 97.62 77 ASP A N 1
ATOM 612 C CA . ASP A 1 77 ? 7.274 9.019 11.466 1.00 97.62 77 ASP A CA 1
ATOM 613 C C . ASP A 1 77 ? 5.999 8.327 10.950 1.00 97.62 77 ASP A C 1
ATOM 615 O O . ASP A 1 77 ? 5.922 7.935 9.779 1.00 97.62 77 ASP A O 1
ATOM 619 N N . GLN A 1 78 ? 4.989 8.195 11.813 1.00 95.69 78 GLN A N 1
ATOM 620 C CA . GLN A 1 78 ? 3.655 7.715 11.446 1.00 95.69 78 GLN A CA 1
ATOM 621 C C . GLN A 1 78 ? 2.559 8.414 12.260 1.00 95.69 78 GLN A C 1
ATOM 623 O O . GLN A 1 78 ? 2.727 8.643 13.460 1.00 95.69 78 GLN A O 1
ATOM 628 N N . LYS A 1 79 ? 1.437 8.744 11.614 1.00 92.75 79 LYS A N 1
ATOM 629 C CA . LYS A 1 79 ? 0.304 9.471 12.210 1.00 92.75 79 LYS A CA 1
ATOM 630 C C . LYS A 1 79 ? -1.028 8.835 11.858 1.00 92.75 79 LYS A C 1
ATOM 632 O O . LYS A 1 79 ? -1.135 8.274 10.743 1.00 92.75 79 LYS A O 1
#

Sequence (79 aa):
MSGDNDPYLLTAALDGNWNVLVRNKFLNGRVSEQTLADGEVYRYEYQFNGAEVIRTTVTLPSGEKKEFFFHDGILTDQK

pLDDT: mean 92.85, std 12.24, range [39.72, 98.75]

Mean predicted aligned error: 4.57 Å

Secondary structure (DSSP, 8-state):
------TTS--EEE-TTS-EEEEEEEETTEEEEEEETT--EEEEEEEEETTEEEEEEEE-TTS-EEEEEEETTEEEEE-

Nearest PDB structures (foldseek):
  8cp6-assembly1_B  TM=7.155E-01  e=1.828E-01  Pseudomonas aeruginosa
  5kis-assembly1_B  TM=6.052E-01  e=4.554E-01  Yersinia entomophaga
  2oy1-assembly1_O  TM=4.852E-01  e=4.554E-01  Borreliella burgdorferi
  2i5z-assembly1_O  TM=4.456E-01  e=4.821E-01  Borreliella burgdorferi